Protein AF-A0A1Q7NRE1-F1 (afdb_monomer)

Mean predicted aligned error: 7.75 Å

Secondary structure (DSSP, 8-state):
-----------THHHHHHHHHHHHHHHHHHHHHHHHHHHHHHHTS-EEEEEETTTTEEEEEETTEEEEEEEPPTTEEEEESSGGGGEEEE-TTS-B--EEEEEEETTEEEEEEE-TTT--EEEEE-

Solvent-accessible surface area (backbone atoms only — not comparable to full-atom values): 6821 Å² total; per-residue (Å²): 136,89,80,82,81,79,79,81,76,78,75,75,64,66,63,62,54,42,51,53,50,39,51,52,51,54,51,50,53,52,48,52,53,51,46,36,33,50,50,2,39,75,70,59,38,52,17,30,42,38,54,38,62,89,77,28,34,38,36,33,28,50,78,92,43,79,76,45,77,45,78,51,61,90,66,54,48,61,47,32,58,63,71,88,36,38,50,37,42,18,34,41,88,35,27,28,77,23,35,34,32,41,43,34,20,85,96,45,40,32,40,40,37,33,39,32,81,65,44,47,78,46,78,46,78,107

Nearest PDB structures (foldseek):
  2qv8-assembly2_B  TM=7.928E-01  e=3.477E-05  Vibrio cholerae
  2qv8-assembly1_A  TM=7.751E-01  e=3.195E-04  Vibrio cholerae
  4dq9-assembly3_B  TM=7.711E-01  e=5.973E-04  Vibrio cholerae
  4dq9-assembly2_A  TM=7.624E-01  e=8.894E-04  Vibrio cholerae
  2fbl-assembly1_B  TM=5.142E-01  e=7.524E+00  Nitrosomonas europaea

Foldseek 3Di:
DDDDPPPPPDDPVVVVVQVVLLVVVLVVVQVVLVVQLVCQQVVQFKWKWAQDQVQQKTFIDRDPDTPDIDHHDVQKGKAWVVRVQNMWMHGNVSAIPKTWIWIDGPPWIKIWIQHRGRRDIDIDTD

Structure (mmCIF, N/CA/C/O backbone):
data_AF-A0A1Q7NRE1-F1
#
_entry.id   AF-A0A1Q7NRE1-F1
#
loop_
_atom_site.group_PDB
_atom_site.id
_atom_site.type_symbol
_atom_site.label_atom_id
_atom_site.label_alt_id
_atom_site.label_comp_id
_atom_site.label_asym_id
_atom_site.label_entity_id
_atom_site.label_seq_id
_atom_site.pdbx_PDB_ins_code
_atom_site.Cartn_x
_atom_site.Cartn_y
_atom_site.Cartn_z
_atom_site.occupancy
_atom_site.B_iso_or_equiv
_atom_site.auth_seq_id
_atom_site.auth_comp_id
_atom_site.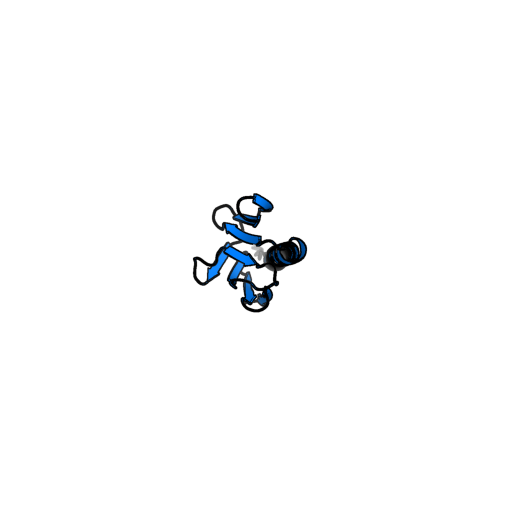auth_asym_id
_atom_site.auth_atom_id
_atom_site.pdbx_PDB_model_num
ATOM 1 N N . MET A 1 1 ? 31.436 -13.105 -53.640 1.00 45.16 1 MET A N 1
ATOM 2 C CA . MET A 1 1 ? 31.500 -13.149 -52.165 1.00 45.16 1 MET A CA 1
ATOM 3 C C . MET A 1 1 ? 30.083 -13.134 -51.630 1.00 45.16 1 MET A C 1
ATOM 5 O O . MET A 1 1 ? 29.351 -12.208 -51.947 1.00 45.16 1 MET A O 1
ATOM 9 N N . LEU A 1 2 ? 29.675 -14.181 -50.912 1.00 50.78 2 LEU A N 1
ATOM 10 C CA . LEU A 1 2 ? 28.330 -14.296 -50.349 1.00 50.78 2 LEU A CA 1
ATOM 11 C C . LEU A 1 2 ? 28.347 -13.656 -48.952 1.00 50.78 2 LEU A C 1
ATOM 13 O O . LEU A 1 2 ? 28.938 -14.210 -48.029 1.00 50.78 2 LEU A O 1
ATOM 17 N N . ALA A 1 3 ? 27.775 -12.461 -48.814 1.00 51.56 3 ALA A N 1
ATOM 18 C CA . ALA A 1 3 ? 27.627 -11.797 -47.524 1.00 51.56 3 ALA A CA 1
ATOM 19 C C . ALA A 1 3 ? 26.366 -12.337 -46.838 1.00 51.56 3 ALA A C 1
ATOM 21 O O . ALA A 1 3 ? 25.248 -12.060 -47.269 1.00 51.56 3 ALA A O 1
ATOM 22 N N . ILE A 1 4 ? 26.543 -13.143 -45.794 1.00 56.72 4 ILE A N 1
ATOM 23 C CA . ILE A 1 4 ? 25.438 -13.608 -44.955 1.00 56.72 4 ILE A CA 1
ATOM 24 C C . ILE A 1 4 ? 25.052 -12.451 -44.033 1.00 56.72 4 ILE A C 1
ATOM 26 O O . ILE A 1 4 ? 25.800 -12.085 -43.127 1.00 56.72 4 ILE A O 1
ATOM 30 N N . ALA A 1 5 ? 23.883 -11.863 -44.277 1.00 54.34 5 ALA A N 1
ATOM 31 C CA . ALA A 1 5 ? 23.259 -10.924 -43.360 1.00 54.34 5 ALA A CA 1
ATOM 32 C C . ALA A 1 5 ? 22.760 -11.696 -42.130 1.00 54.34 5 ALA A C 1
ATOM 34 O O . ALA A 1 5 ? 21.740 -12.383 -42.178 1.00 54.34 5 ALA A O 1
ATOM 35 N N . VAL A 1 6 ? 23.491 -11.601 -41.021 1.00 52.25 6 VAL A N 1
ATOM 36 C CA . VAL A 1 6 ? 23.018 -12.077 -39.719 1.00 52.25 6 VAL A CA 1
ATOM 37 C C . VAL A 1 6 ? 22.028 -11.042 -39.194 1.00 52.25 6 VAL A C 1
ATOM 39 O O . VAL A 1 6 ? 22.406 -10.049 -38.576 1.00 52.25 6 VAL A O 1
ATOM 42 N N . ALA A 1 7 ? 20.745 -11.250 -39.479 1.00 57.62 7 ALA A N 1
ATOM 43 C CA . ALA A 1 7 ? 19.681 -10.533 -38.795 1.00 57.62 7 ALA A CA 1
ATOM 44 C C . ALA A 1 7 ? 19.665 -11.006 -37.335 1.00 57.62 7 ALA A C 1
ATOM 46 O O . ALA A 1 7 ? 19.180 -12.092 -37.020 1.00 57.62 7 ALA A O 1
ATOM 47 N N . VAL A 1 8 ? 20.248 -10.208 -36.441 1.00 50.16 8 VAL A N 1
ATOM 48 C CA . VAL A 1 8 ? 20.163 -10.435 -34.998 1.00 50.16 8 VAL A CA 1
ATOM 49 C C . VAL A 1 8 ? 18.716 -10.188 -34.580 1.00 50.16 8 VAL A C 1
ATOM 51 O O . VAL A 1 8 ? 18.290 -9.053 -34.386 1.00 50.16 8 VAL A O 1
ATOM 54 N N . VAL A 1 9 ? 17.941 -11.262 -34.459 1.00 58.47 9 VAL A N 1
ATOM 55 C CA . VAL A 1 9 ? 16.643 -11.228 -33.788 1.00 58.47 9 VAL A CA 1
ATOM 56 C C . VAL A 1 9 ? 16.930 -11.210 -32.291 1.00 58.47 9 VAL A C 1
ATOM 58 O O . VAL A 1 9 ? 17.199 -12.250 -31.693 1.00 58.47 9 VAL A O 1
ATOM 61 N N . THR A 1 10 ? 16.927 -10.034 -31.665 1.00 55.00 10 THR A N 1
ATOM 62 C CA . THR A 1 10 ? 16.936 -9.944 -30.202 1.00 55.00 10 THR A CA 1
ATOM 63 C C . THR A 1 10 ? 15.595 -10.465 -29.680 1.00 55.00 10 T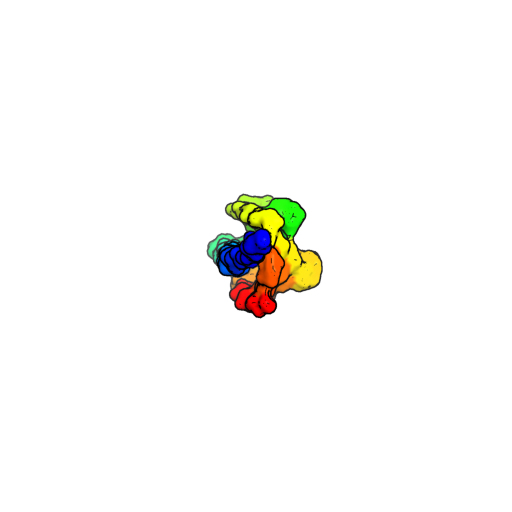HR A C 1
ATOM 65 O O . THR A 1 10 ? 14.544 -9.907 -30.011 1.00 55.00 10 THR A O 1
ATOM 68 N N . PRO A 1 11 ? 15.574 -11.549 -28.885 1.00 51.25 11 PRO A N 1
ATOM 69 C CA . PRO A 1 11 ? 14.325 -12.115 -28.412 1.00 51.25 11 PRO A CA 1
ATOM 70 C C . PRO A 1 11 ? 13.679 -11.158 -27.403 1.00 51.25 11 PRO A C 1
ATOM 72 O O . PRO A 1 11 ? 14.322 -10.653 -26.484 1.00 51.25 11 PRO A O 1
ATOM 75 N N . THR A 1 12 ? 12.374 -10.932 -27.538 1.00 55.22 12 THR A N 1
ATOM 76 C CA . THR A 1 12 ? 11.534 -10.044 -26.709 1.00 55.22 12 THR A CA 1
ATOM 77 C C . THR A 1 12 ? 11.357 -10.504 -25.248 1.00 55.22 12 THR A C 1
ATOM 79 O O . THR A 1 12 ? 10.418 -10.081 -24.572 1.00 55.22 12 THR A O 1
ATOM 82 N N . ILE A 1 13 ? 12.245 -11.367 -24.744 1.00 56.56 13 ILE A N 1
ATOM 83 C CA . ILE A 1 13 ? 12.167 -12.061 -23.448 1.00 56.56 13 ILE A CA 1
ATOM 84 C C . ILE A 1 13 ? 12.199 -11.083 -22.256 1.00 56.56 13 ILE A C 1
ATOM 86 O O . ILE A 1 13 ? 11.599 -11.377 -21.223 1.00 56.56 13 ILE A O 1
ATOM 90 N N . GLY A 1 14 ? 12.784 -9.888 -22.407 1.00 57.53 14 GLY A N 1
ATOM 91 C CA . GLY A 1 14 ? 12.815 -8.866 -21.346 1.00 57.53 14 GLY A CA 1
ATOM 92 C C . GLY A 1 14 ? 11.430 -8.361 -20.910 1.00 57.53 14 GLY A C 1
ATOM 93 O O . GLY A 1 14 ? 11.157 -8.231 -19.721 1.00 57.53 14 GLY A O 1
ATOM 94 N N . ARG A 1 15 ? 10.486 -8.187 -21.846 1.00 61.72 15 ARG A N 1
ATOM 95 C CA . ARG A 1 15 ? 9.165 -7.610 -21.526 1.00 61.72 15 ARG A CA 1
ATOM 96 C C . ARG A 1 15 ? 8.301 -8.510 -20.639 1.00 61.72 15 ARG A C 1
ATOM 98 O O . ARG A 1 15 ? 7.473 -8.010 -19.878 1.00 61.72 15 ARG A O 1
ATOM 105 N N . SER A 1 16 ? 8.446 -9.834 -20.728 1.00 64.81 16 SER A N 1
ATOM 106 C CA . SER A 1 16 ? 7.626 -10.759 -19.930 1.00 64.81 16 SER A CA 1
ATOM 107 C C . SER A 1 16 ? 8.083 -10.809 -18.471 1.00 64.81 16 SER A C 1
ATOM 109 O O . SER A 1 16 ? 7.253 -10.854 -17.563 1.00 64.81 16 SER A O 1
ATOM 111 N N . THR A 1 17 ? 9.395 -10.778 -18.231 1.00 72.62 17 THR A N 1
ATOM 112 C CA . THR A 1 17 ? 9.966 -10.828 -16.879 1.00 72.62 17 THR A CA 1
ATOM 113 C C . THR A 1 17 ? 9.784 -9.503 -16.139 1.00 72.62 17 THR A C 1
ATOM 115 O O . THR A 1 17 ? 9.462 -9.518 -14.951 1.00 72.62 17 THR A O 1
ATOM 118 N N . GLU A 1 18 ? 9.876 -8.368 -16.838 1.00 72.12 18 GLU A N 1
ATOM 119 C CA . GLU A 1 18 ? 9.578 -7.031 -16.302 1.00 72.12 18 GLU A CA 1
ATOM 120 C C . GLU A 1 18 ? 8.126 -6.912 -15.812 1.00 72.12 18 GLU A C 1
ATOM 122 O O . GLU A 1 18 ? 7.880 -6.466 -14.692 1.00 72.12 18 GLU A O 1
ATOM 127 N N . ASN A 1 19 ? 7.151 -7.393 -16.596 1.00 75.50 19 ASN A N 1
ATOM 128 C CA . ASN A 1 19 ? 5.738 -7.406 -16.191 1.00 75.50 19 ASN A CA 1
ATOM 129 C C . ASN A 1 19 ? 5.499 -8.245 -14.924 1.00 75.50 19 ASN A C 1
ATOM 131 O O . ASN A 1 19 ? 4.756 -7.826 -14.031 1.00 75.50 19 ASN A O 1
ATOM 135 N N . LEU A 1 20 ? 6.125 -9.423 -14.836 1.00 81.31 20 LEU A N 1
ATOM 136 C CA . LEU A 1 20 ? 6.030 -10.284 -13.656 1.00 81.31 20 LEU A CA 1
ATOM 137 C C . LEU A 1 20 ? 6.664 -9.625 -12.429 1.00 81.31 20 LEU A C 1
ATOM 139 O O . LEU A 1 20 ? 6.078 -9.660 -11.345 1.00 81.31 20 LEU A O 1
ATOM 143 N N . ARG A 1 21 ? 7.823 -8.981 -12.604 1.00 79.75 21 ARG A N 1
ATOM 144 C CA . ARG A 1 21 ? 8.509 -8.258 -11.532 1.00 79.75 21 ARG A CA 1
ATOM 145 C C . ARG A 1 21 ? 7.658 -7.099 -11.029 1.00 79.75 21 ARG A C 1
ATOM 147 O O . ARG A 1 21 ? 7.382 -7.054 -9.835 1.00 79.75 21 ARG A O 1
ATOM 154 N N . ALA A 1 22 ? 7.159 -6.238 -11.915 1.00 82.81 22 ALA A N 1
ATOM 155 C CA . ALA A 1 22 ? 6.288 -5.121 -11.550 1.00 82.81 22 ALA A CA 1
ATOM 156 C C . ALA A 1 22 ? 5.056 -5.594 -10.756 1.00 82.81 22 ALA A C 1
ATOM 158 O O . ALA A 1 22 ? 4.763 -5.081 -9.675 1.00 82.81 22 ALA A O 1
ATOM 159 N N . ARG A 1 23 ? 4.383 -6.651 -11.234 1.00 86.38 23 ARG A N 1
ATOM 160 C CA . ARG A 1 23 ? 3.221 -7.239 -10.554 1.00 86.38 23 ARG A CA 1
ATOM 161 C C . ARG A 1 23 ? 3.569 -7.786 -9.167 1.00 86.38 23 ARG A C 1
ATOM 163 O O . ARG A 1 23 ? 2.794 -7.595 -8.232 1.00 86.38 23 ARG A O 1
ATOM 170 N N . ALA A 1 24 ? 4.726 -8.432 -9.011 1.00 88.06 24 ALA A N 1
ATOM 171 C CA . ALA A 1 24 ? 5.186 -8.932 -7.716 1.00 88.06 24 ALA A CA 1
ATOM 172 C C . ALA A 1 24 ? 5.433 -7.795 -6.708 1.00 88.06 24 ALA A C 1
ATOM 174 O O . ALA A 1 24 ? 5.140 -7.948 -5.522 1.00 88.06 24 ALA A O 1
ATOM 175 N N . GLN A 1 25 ? 5.923 -6.641 -7.167 1.00 87.56 25 GLN A N 1
ATOM 176 C CA . GLN A 1 25 ? 6.178 -5.482 -6.304 1.00 87.56 25 GLN A CA 1
ATOM 177 C C . GLN A 1 25 ? 4.891 -4.790 -5.877 1.00 87.56 25 GLN A C 1
ATOM 179 O O . GLN A 1 25 ? 4.715 -4.476 -4.702 1.00 87.56 25 GLN A O 1
ATOM 184 N N . VAL A 1 26 ? 3.939 -4.655 -6.794 1.00 90.69 26 VAL A N 1
ATOM 185 C CA . VAL A 1 26 ? 2.601 -4.150 -6.475 1.00 90.69 26 VAL A CA 1
ATOM 186 C C . VAL A 1 26 ? 1.874 -5.078 -5.500 1.00 90.69 26 VAL A C 1
ATOM 188 O O . VAL A 1 26 ? 1.265 -4.610 -4.535 1.00 90.69 26 VAL A O 1
ATOM 191 N N . ALA A 1 27 ? 1.984 -6.396 -5.690 1.00 91.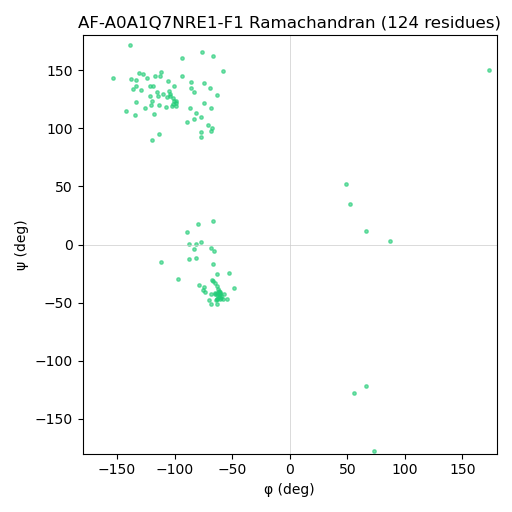06 27 ALA A N 1
ATOM 192 C CA . ALA A 1 27 ? 1.447 -7.376 -4.750 1.00 91.06 27 ALA A CA 1
ATOM 193 C C . ALA A 1 27 ? 2.097 -7.243 -3.363 1.00 91.06 27 ALA A C 1
ATOM 195 O O . ALA A 1 27 ? 1.397 -7.286 -2.353 1.00 91.06 27 ALA A O 1
ATOM 196 N N . ARG A 1 28 ? 3.414 -7.011 -3.305 1.00 89.62 28 ARG A N 1
ATOM 197 C CA . ARG A 1 28 ? 4.150 -6.782 -2.054 1.00 89.62 28 ARG A CA 1
ATOM 198 C C . ARG A 1 28 ? 3.701 -5.509 -1.339 1.00 89.62 28 ARG A C 1
ATOM 200 O O . ARG A 1 28 ? 3.420 -5.574 -0.145 1.00 89.62 28 ARG A O 1
ATOM 207 N N . LEU A 1 29 ? 3.596 -4.383 -2.046 1.00 90.94 29 LEU A N 1
ATOM 208 C CA . LEU A 1 29 ? 3.084 -3.127 -1.484 1.00 90.94 29 LEU A CA 1
ATOM 209 C C . LEU A 1 29 ? 1.661 -3.316 -0.942 1.00 90.94 29 LEU A C 1
ATOM 211 O O . LEU A 1 29 ? 1.370 -2.968 0.200 1.00 90.94 29 LEU A O 1
ATOM 215 N N . THR A 1 30 ? 0.794 -3.952 -1.731 1.00 92.50 30 THR A N 1
ATOM 216 C CA . THR A 1 30 ? -0.590 -4.246 -1.339 1.00 92.50 30 THR A CA 1
ATOM 217 C C . THR A 1 30 ? -0.653 -5.141 -0.100 1.00 92.50 30 THR A C 1
ATOM 219 O O . THR A 1 30 ? -1.474 -4.905 0.785 1.00 92.50 30 THR A O 1
ATOM 222 N N . ALA A 1 31 ? 0.210 -6.155 -0.008 1.00 93.06 31 ALA A N 1
ATOM 223 C CA . ALA A 1 31 ? 0.287 -7.036 1.153 1.00 93.06 31 ALA A CA 1
ATOM 224 C C . ALA A 1 31 ? 0.741 -6.281 2.409 1.00 93.06 31 ALA A C 1
ATOM 226 O O . ALA A 1 31 ? 0.138 -6.455 3.463 1.00 93.06 31 ALA A O 1
ATOM 227 N N . MET A 1 32 ? 1.737 -5.397 2.294 1.00 93.75 32 MET A N 1
ATOM 228 C CA . MET A 1 32 ? 2.193 -4.554 3.405 1.00 93.75 32 MET A CA 1
ATOM 229 C C . MET A 1 32 ? 1.098 -3.594 3.885 1.00 93.75 32 MET A C 1
ATOM 231 O O . MET A 1 32 ? 0.876 -3.485 5.087 1.00 93.75 32 MET A O 1
ATOM 235 N N . LEU A 1 33 ? 0.362 -2.957 2.968 1.00 94.25 33 LEU A N 1
ATOM 236 C CA . LEU A 1 33 ? -0.784 -2.105 3.309 1.00 94.25 33 LEU A CA 1
ATOM 237 C C . LEU A 1 33 ? -1.884 -2.890 4.037 1.00 94.25 33 LEU A C 1
ATOM 239 O O . LEU A 1 33 ? -2.382 -2.454 5.073 1.00 94.25 33 LEU A O 1
ATOM 243 N N . ARG A 1 34 ? -2.249 -4.071 3.520 1.00 93.75 34 ARG A N 1
ATOM 244 C CA . ARG A 1 34 ? -3.245 -4.948 4.157 1.00 93.75 34 ARG A CA 1
ATOM 245 C C . ARG A 1 34 ? -2.791 -5.396 5.539 1.00 93.75 34 ARG A C 1
ATOM 247 O O . ARG A 1 34 ? -3.590 -5.354 6.467 1.00 93.75 34 ARG A O 1
ATOM 254 N N . HIS A 1 35 ? -1.521 -5.768 5.670 1.00 93.75 35 HIS A N 1
ATOM 255 C CA . HIS A 1 35 ? -0.937 -6.178 6.937 1.00 93.75 35 HIS A CA 1
ATOM 256 C C . HIS A 1 35 ? -0.938 -5.033 7.955 1.00 93.75 35 HIS A C 1
ATOM 258 O O . HIS A 1 35 ? -1.408 -5.22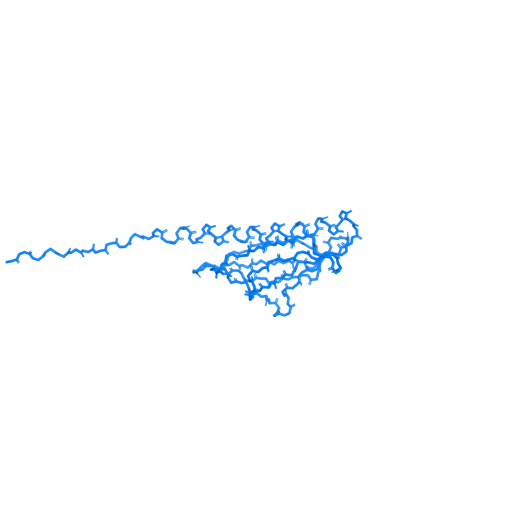7 9.068 1.00 93.75 35 HIS A O 1
ATOM 264 N N . ALA A 1 36 ? -0.509 -3.825 7.573 1.00 94.25 36 ALA A N 1
ATOM 265 C CA . ALA A 1 36 ? -0.560 -2.650 8.446 1.00 94.25 36 ALA A CA 1
ATOM 266 C C . ALA A 1 36 ? -1.991 -2.360 8.928 1.00 94.25 36 ALA A C 1
ATOM 268 O O . ALA A 1 36 ? -2.209 -2.114 10.112 1.00 94.25 36 ALA A O 1
ATOM 269 N N . ARG A 1 37 ? -2.983 -2.457 8.031 1.00 95.00 37 ARG A N 1
ATOM 270 C CA . ARG A 1 37 ? -4.399 -2.299 8.386 1.00 95.00 37 ARG A CA 1
ATOM 271 C C . ARG A 1 37 ? -4.878 -3.367 9.364 1.00 95.00 37 ARG A C 1
ATOM 273 O O . ARG A 1 37 ? -5.573 -3.052 10.324 1.00 95.00 37 ARG A O 1
ATOM 280 N N . GLU A 1 38 ? -4.550 -4.627 9.104 1.00 95.06 38 GLU A N 1
ATOM 281 C CA . GLU A 1 38 ? -4.910 -5.742 9.978 1.00 95.06 38 GLU A CA 1
ATOM 282 C C . GLU A 1 38 ? -4.286 -5.580 11.367 1.00 95.06 38 GLU A C 1
ATOM 284 O O . GLU A 1 38 ? -4.991 -5.701 12.367 1.00 95.06 38 GLU A O 1
ATOM 289 N N . G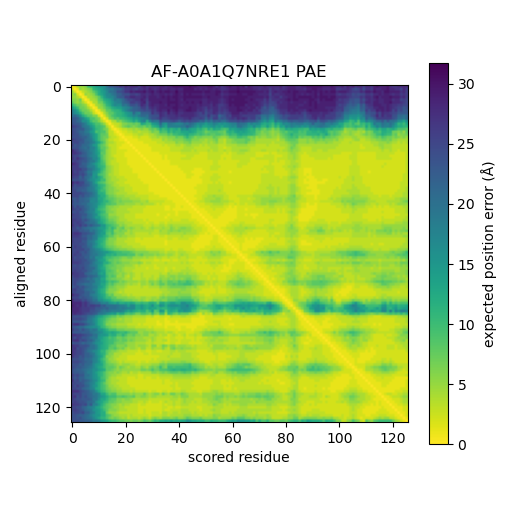LN A 1 39 ? -3.002 -5.217 11.437 1.00 94.81 39 GLN A N 1
ATOM 290 C CA . GLN A 1 39 ? -2.331 -4.917 12.700 1.00 94.81 39 GLN A CA 1
ATOM 291 C C . GLN A 1 39 ? -3.001 -3.749 13.422 1.00 94.81 39 GLN A C 1
ATOM 293 O O . GLN A 1 39 ? -3.236 -3.852 14.625 1.00 94.81 39 GLN A O 1
ATOM 298 N N . ALA A 1 40 ? -3.394 -2.686 12.714 1.00 94.81 40 ALA A N 1
ATOM 299 C CA . ALA A 1 40 ? -4.076 -1.559 13.340 1.00 94.81 40 ALA A CA 1
ATOM 300 C C . ALA A 1 40 ? -5.387 -1.966 14.024 1.00 94.81 40 ALA A C 1
ATOM 302 O O . ALA A 1 40 ? -5.645 -1.589 15.169 1.00 94.81 40 ALA A O 1
ATOM 303 N N . ILE A 1 41 ? -6.182 -2.794 13.343 1.00 94.50 41 ILE A N 1
ATOM 304 C CA . ILE A 1 41 ? -7.460 -3.295 13.853 1.00 94.50 41 ILE A CA 1
ATOM 305 C C . ILE A 1 41 ? -7.240 -4.247 15.033 1.00 94.50 41 ILE A C 1
ATOM 307 O O . ILE A 1 41 ? -7.835 -4.067 16.095 1.00 94.50 41 ILE A O 1
ATOM 311 N N . THR A 1 42 ? -6.369 -5.245 14.873 1.00 95.19 42 THR A N 1
ATOM 312 C CA . THR A 1 42 ? -6.157 -6.295 15.880 1.00 95.19 42 THR A CA 1
ATOM 313 C C . THR A 1 42 ? -5.501 -5.753 17.147 1.00 95.19 42 THR A C 1
ATOM 315 O O . THR A 1 42 ? -5.916 -6.090 18.254 1.00 95.19 42 THR A O 1
ATOM 318 N N . THR A 1 43 ? -4.500 -4.881 17.010 1.00 94.00 43 THR A N 1
ATOM 319 C CA . THR A 1 43 ? -3.794 -4.289 18.162 1.00 94.00 43 THR A CA 1
ATOM 320 C C . THR A 1 43 ? -4.539 -3.105 18.776 1.00 94.00 43 THR A C 1
ATOM 322 O O . THR A 1 43 ? -4.166 -2.645 19.856 1.00 94.00 43 THR A O 1
ATOM 325 N N . ARG A 1 44 ? -5.577 -2.598 18.096 1.00 94.00 44 ARG A N 1
ATOM 326 C CA . ARG A 1 44 ? -6.269 -1.340 18.409 1.00 94.00 44 ARG A CA 1
ATOM 327 C C . ARG A 1 44 ? -5.323 -0.140 18.533 1.00 94.00 44 ARG A C 1
ATOM 329 O O . ARG A 1 44 ? -5.550 0.753 19.348 1.00 94.00 44 ARG A O 1
ATOM 336 N N . ARG A 1 45 ? -4.260 -0.112 17.726 1.00 95.06 45 ARG A N 1
ATOM 337 C CA . ARG A 1 45 ? -3.279 0.982 17.672 1.00 95.06 45 ARG A CA 1
ATOM 338 C C . ARG A 1 45 ? -3.097 1.462 16.248 1.00 95.06 45 ARG A C 1
ATOM 340 O O . ARG A 1 45 ? -3.125 0.674 15.311 1.00 95.06 45 ARG A O 1
ATOM 347 N N . THR A 1 46 ? -2.845 2.746 16.079 1.00 94.94 46 THR A N 1
ATOM 348 C CA . THR A 1 46 ? -2.555 3.318 14.768 1.00 94.94 46 THR A CA 1
ATOM 349 C C . THR A 1 46 ? -1.269 2.718 14.187 1.00 94.94 46 THR A C 1
ATOM 351 O O . THR A 1 46 ? -0.238 2.699 14.858 1.00 94.94 46 THR A O 1
ATOM 354 N N . HIS A 1 47 ? -1.333 2.231 12.945 1.00 96.38 47 HIS A N 1
ATOM 355 C CA . HIS A 1 47 ? -0.170 1.734 12.201 1.00 96.38 47 HIS A CA 1
ATOM 356 C C . HIS A 1 47 ? -0.001 2.524 10.908 1.00 96.38 47 HIS A C 1
ATOM 358 O O . HIS A 1 47 ? -0.976 2.770 10.199 1.00 96.38 47 HIS A O 1
ATOM 364 N N . ALA A 1 48 ? 1.228 2.902 10.573 1.00 95.00 48 ALA A N 1
ATOM 365 C CA . ALA A 1 48 ? 1.532 3.662 9.368 1.00 95.00 48 ALA A CA 1
ATOM 366 C C . ALA A 1 48 ? 2.525 2.920 8.475 1.00 95.00 48 ALA A C 1
ATOM 368 O O . ALA A 1 48 ? 3.595 2.536 8.932 1.00 95.00 48 ALA A O 1
ATOM 369 N N . LEU A 1 49 ? 2.191 2.744 7.198 1.00 94.62 49 LEU A N 1
ATOM 370 C CA . LEU A 1 49 ? 3.151 2.346 6.178 1.00 94.62 49 LEU A CA 1
ATOM 371 C C . LEU A 1 49 ? 3.834 3.601 5.633 1.00 94.62 49 LEU A C 1
ATOM 373 O O . LEU A 1 49 ? 3.175 4.441 5.026 1.00 94.62 49 LEU A O 1
ATOM 377 N N . VAL A 1 50 ? 5.143 3.691 5.820 1.00 93.75 50 VAL A N 1
ATOM 378 C CA . VAL A 1 50 ? 6.015 4.734 5.283 1.00 93.75 50 VAL A CA 1
ATOM 379 C C . VAL A 1 50 ? 6.753 4.177 4.072 1.00 93.75 50 VAL A C 1
ATOM 381 O O . VAL A 1 50 ? 7.405 3.131 4.151 1.00 93.75 50 VAL A O 1
ATOM 384 N N . VAL A 1 51 ? 6.642 4.877 2.950 1.00 91.69 51 VAL A N 1
ATOM 385 C CA . VAL A 1 51 ? 7.380 4.616 1.719 1.00 91.69 51 VAL A CA 1
ATOM 386 C C . VAL A 1 51 ? 8.565 5.573 1.666 1.00 91.69 51 VAL A C 1
ATOM 388 O O . VAL A 1 51 ? 8.391 6.786 1.708 1.00 91.69 51 VAL A O 1
ATOM 391 N N . ASP A 1 52 ? 9.767 5.026 1.543 1.00 90.25 52 ASP A N 1
ATOM 392 C CA . ASP A 1 52 ? 11.000 5.774 1.316 1.00 90.25 52 ASP A CA 1
ATOM 393 C C . ASP A 1 52 ? 11.530 5.422 -0.083 1.00 90.25 52 ASP A C 1
ATOM 395 O O . ASP A 1 52 ? 12.185 4.384 -0.254 1.00 90.25 52 ASP A O 1
ATOM 399 N N . PRO A 1 53 ? 11.212 6.236 -1.110 1.00 86.94 53 PRO A N 1
ATOM 400 C CA . PRO A 1 53 ? 11.669 5.989 -2.472 1.00 86.94 53 PRO A CA 1
ATOM 401 C C . PRO A 1 53 ? 13.190 6.086 -2.606 1.00 86.94 53 PRO A C 1
ATOM 403 O O . PRO A 1 53 ? 13.777 5.342 -3.384 1.00 86.94 53 PRO A O 1
ATOM 406 N N . ALA A 1 54 ? 13.844 6.958 -1.831 1.00 86.75 54 ALA A N 1
ATOM 407 C CA . ALA A 1 54 ? 15.290 7.148 -1.903 1.00 86.75 54 ALA A CA 1
ATOM 408 C C . ALA A 1 54 ? 16.034 5.925 -1.346 1.00 86.75 54 ALA A C 1
ATOM 410 O O . ALA A 1 54 ? 16.925 5.377 -1.998 1.00 86.75 54 ALA A O 1
ATOM 411 N N . ALA A 1 55 ? 15.620 5.437 -0.174 1.00 88.25 55 ALA A N 1
ATOM 412 C CA . ALA A 1 55 ? 16.192 4.237 0.432 1.00 88.25 55 ALA A CA 1
ATOM 413 C C . ALA A 1 55 ? 15.626 2.924 -0.140 1.00 88.25 55 ALA A C 1
ATOM 415 O O . ALA A 1 55 ? 16.009 1.852 0.331 1.00 88.25 55 ALA A O 1
ATOM 416 N N . HIS A 1 56 ? 14.709 2.992 -1.115 1.00 88.94 56 HIS A N 1
ATOM 417 C CA . HIS A 1 56 ? 13.994 1.843 -1.677 1.00 88.94 56 HIS A CA 1
ATOM 418 C C . HIS A 1 56 ? 13.419 0.947 -0.574 1.00 88.94 56 HIS A C 1
ATOM 420 O O . HIS A 1 56 ? 13.677 -0.258 -0.514 1.00 88.94 56 HIS A O 1
ATOM 426 N N . ARG A 1 57 ? 12.669 1.539 0.359 1.00 92.19 57 ARG A N 1
ATOM 427 C CA . ARG A 1 57 ? 12.240 0.848 1.578 1.00 92.19 57 ARG A CA 1
ATOM 428 C C . ARG A 1 57 ? 10.792 1.144 1.931 1.00 92.19 57 ARG A C 1
ATOM 430 O O . ARG A 1 57 ? 10.303 2.256 1.784 1.00 92.19 57 ARG A O 1
ATOM 437 N N . LEU A 1 58 ? 10.119 0.112 2.420 1.00 93.12 58 LEU A N 1
ATOM 438 C CA . LEU A 1 58 ? 8.790 0.165 3.008 1.00 93.12 58 LEU A CA 1
ATOM 439 C C . LEU A 1 58 ? 8.904 -0.187 4.488 1.00 93.12 58 LEU A C 1
ATOM 441 O O . LEU A 1 58 ? 9.430 -1.252 4.822 1.00 93.12 58 LEU A O 1
ATOM 445 N N . THR A 1 59 ? 8.367 0.658 5.358 1.00 95.19 59 THR A N 1
ATOM 446 C CA . THR A 1 59 ? 8.430 0.461 6.810 1.00 95.19 59 THR A CA 1
ATOM 447 C C . THR A 1 59 ? 7.041 0.597 7.412 1.00 95.19 59 THR A C 1
ATOM 449 O O . THR A 1 59 ? 6.332 1.544 7.096 1.00 95.19 59 THR A O 1
ATOM 452 N N . ILE A 1 60 ? 6.637 -0.333 8.275 1.00 95.88 60 ILE A N 1
ATOM 453 C CA . ILE A 1 60 ? 5.416 -0.219 9.075 1.00 95.88 60 ILE A CA 1
ATOM 454 C C . ILE A 1 60 ? 5.806 0.256 10.471 1.00 95.88 60 ILE A C 1
ATOM 456 O O . ILE A 1 60 ? 6.573 -0.408 11.169 1.00 95.88 60 ILE A O 1
ATOM 460 N N . MET A 1 61 ? 5.242 1.387 10.868 1.00 95.88 61 MET A N 1
ATOM 461 C CA . MET A 1 61 ? 5.428 2.026 12.164 1.00 95.88 61 MET A CA 1
ATOM 462 C C . MET A 1 61 ? 4.182 1.837 13.030 1.00 95.88 61 MET A C 1
ATOM 464 O O . MET A 1 61 ? 3.066 1.969 12.525 1.00 95.88 61 MET A O 1
ATOM 468 N N . ALA A 1 62 ? 4.361 1.594 14.325 1.00 94.00 62 ALA A N 1
ATOM 469 C CA . ALA A 1 62 ? 3.318 1.668 15.344 1.00 94.00 62 ALA A CA 1
ATOM 470 C C . ALA A 1 62 ? 3.722 2.735 16.372 1.00 94.00 62 ALA A C 1
ATOM 472 O O . ALA A 1 62 ? 4.442 2.456 17.325 1.00 94.00 62 ALA A O 1
ATOM 473 N N . GLY A 1 63 ? 3.317 3.987 16.144 1.00 89.62 63 GLY A N 1
ATOM 474 C CA . GLY A 1 63 ? 3.920 5.121 16.851 1.00 89.62 63 GLY A CA 1
ATOM 475 C C . GLY A 1 63 ? 5.385 5.294 16.438 1.00 89.62 63 GLY A C 1
ATOM 476 O O . GLY A 1 63 ? 5.663 5.463 15.251 1.00 89.62 63 GLY A O 1
ATOM 477 N N . GLU A 1 64 ? 6.304 5.233 17.400 1.00 89.31 64 GLU A N 1
ATOM 478 C CA . GLU A 1 64 ? 7.755 5.324 17.162 1.00 89.31 64 GLU A CA 1
ATOM 479 C C . GLU A 1 64 ? 8.402 3.961 16.855 1.00 89.31 64 GLU A C 1
ATOM 481 O O . GLU A 1 64 ? 9.528 3.905 16.359 1.00 89.31 64 GLU A O 1
ATOM 486 N N . ASP A 1 65 ? 7.679 2.860 17.079 1.00 93.31 65 ASP A N 1
ATOM 487 C CA . ASP A 1 65 ? 8.213 1.510 16.918 1.00 93.31 65 ASP A CA 1
ATOM 488 C C . ASP A 1 65 ? 8.156 1.040 15.461 1.00 93.31 65 ASP A C 1
ATOM 490 O O . ASP A 1 65 ? 7.107 1.070 14.810 1.00 93.31 65 ASP A O 1
ATOM 49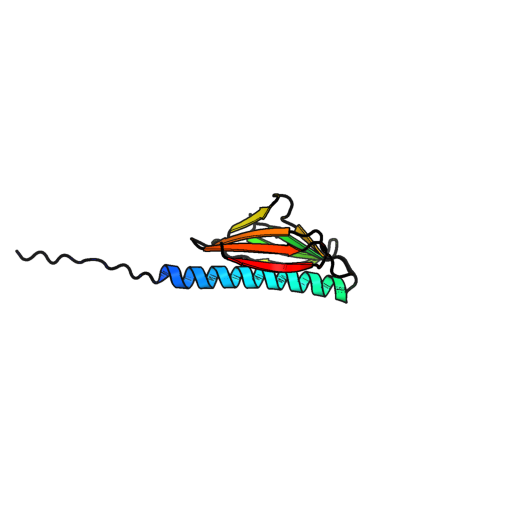4 N N . VAL A 1 66 ? 9.273 0.511 14.957 1.00 94.56 66 VAL A N 1
ATOM 495 C CA . VAL A 1 66 ? 9.325 -0.184 13.665 1.00 94.56 66 VAL A CA 1
ATOM 496 C C . VAL A 1 66 ? 8.844 -1.623 13.853 1.00 94.56 66 VAL A C 1
ATOM 498 O O . VAL A 1 66 ? 9.516 -2.434 14.484 1.00 94.56 66 VAL A O 1
ATOM 501 N N . THR A 1 67 ? 7.702 -1.966 13.261 1.00 93.31 67 THR A N 1
ATOM 502 C CA . THR A 1 67 ? 7.095 -3.308 13.385 1.00 93.31 67 THR A CA 1
ATOM 503 C C . THR A 1 67 ? 7.430 -4.228 12.214 1.00 93.31 67 THR A C 1
ATOM 505 O O . THR A 1 67 ? 7.530 -5.442 12.381 1.00 93.31 67 THR A O 1
ATOM 508 N N . ALA A 1 68 ? 7.640 -3.670 11.020 1.00 92.00 68 ALA A N 1
ATOM 509 C CA . ALA A 1 68 ? 8.067 -4.431 9.853 1.00 92.00 68 ALA A CA 1
ATOM 510 C C . ALA A 1 68 ? 8.825 -3.548 8.865 1.00 92.00 68 ALA A C 1
ATOM 512 O O . ALA A 1 68 ? 8.438 -2.411 8.615 1.00 92.00 68 ALA A O 1
ATOM 513 N N . THR A 1 69 ? 9.844 -4.112 8.221 1.00 93.38 69 THR A N 1
ATOM 514 C CA . THR A 1 69 ? 10.625 -3.426 7.186 1.00 93.38 69 THR A CA 1
ATOM 515 C C . THR A 1 69 ? 10.798 -4.335 5.981 1.00 93.38 69 THR A C 1
ATOM 517 O O . THR A 1 69 ? 11.082 -5.527 6.124 1.00 93.38 69 THR A O 1
ATOM 520 N N . ARG A 1 70 ? 10.634 -3.787 4.776 1.00 91.62 70 ARG A N 1
ATOM 521 C CA . ARG A 1 70 ? 10.856 -4.486 3.507 1.00 91.62 70 ARG A CA 1
ATOM 522 C C . ARG A 1 70 ? 11.617 -3.602 2.533 1.00 91.62 70 ARG A C 1
ATOM 524 O O . ARG A 1 70 ? 11.252 -2.453 2.319 1.00 91.62 70 ARG A O 1
ATOM 531 N N . THR A 1 71 ? 12.633 -4.173 1.903 1.00 90.56 71 THR A N 1
ATOM 532 C CA . THR A 1 71 ? 13.384 -3.514 0.832 1.00 90.56 71 THR A CA 1
ATOM 533 C C . THR A 1 71 ? 12.681 -3.727 -0.505 1.00 90.56 71 THR A C 1
ATOM 535 O O . THR A 1 71 ? 12.162 -4.813 -0.786 1.00 90.56 71 THR A O 1
ATOM 538 N N . LEU A 1 72 ? 12.661 -2.680 -1.316 1.00 85.62 72 LEU A N 1
ATOM 539 C CA . LEU A 1 72 ? 12.229 -2.686 -2.701 1.00 85.62 72 LEU A CA 1
ATOM 540 C C . LEU A 1 72 ? 13.454 -2.893 -3.600 1.00 85.62 72 LEU A C 1
ATOM 542 O O . LEU A 1 72 ? 14.544 -2.419 -3.282 1.00 85.62 72 LEU A O 1
ATOM 546 N N . PRO A 1 73 ? 13.310 -3.603 -4.723 1.00 86.06 73 PRO A N 1
ATOM 547 C CA . PRO A 1 73 ? 14.340 -3.615 -5.751 1.00 86.06 73 PRO A CA 1
ATOM 548 C C . PRO A 1 73 ? 14.646 -2.206 -6.277 1.00 86.06 73 PRO A C 1
ATOM 550 O O . PRO A 1 73 ? 13.753 -1.366 -6.358 1.00 86.06 73 PRO A O 1
ATOM 553 N N . ALA A 1 74 ? 15.894 -1.979 -6.691 1.00 83.38 74 ALA A N 1
ATOM 554 C CA . ALA A 1 74 ? 16.361 -0.687 -7.203 1.00 83.38 74 ALA A CA 1
ATOM 555 C C . ALA A 1 74 ? 15.728 -0.271 -8.548 1.00 83.38 74 ALA A C 1
ATOM 557 O O . ALA A 1 74 ? 15.794 0.887 -8.936 1.00 83.38 74 ALA A O 1
ATOM 558 N N . ASP A 1 75 ? 15.122 -1.210 -9.278 1.00 83.88 75 ASP A N 1
ATOM 559 C CA . ASP A 1 75 ? 14.428 -0.970 -10.548 1.00 83.88 75 ASP A CA 1
ATOM 560 C C . ASP A 1 75 ? 12.939 -0.624 -10.367 1.00 83.88 75 ASP A C 1
ATOM 562 O O . ASP A 1 75 ? 12.174 -0.627 -11.337 1.00 83.88 75 ASP A O 1
ATOM 566 N N . VAL A 1 76 ? 12.512 -0.359 -9.128 1.00 86.94 76 VAL A N 1
ATOM 567 C CA . VAL A 1 76 ? 11.134 -0.014 -8.771 1.00 86.94 76 VAL A CA 1
ATOM 568 C C . VAL A 1 76 ? 11.086 1.416 -8.273 1.00 86.94 76 VAL A C 1
ATOM 570 O O . VAL A 1 76 ? 11.660 1.747 -7.241 1.00 86.94 76 VAL A O 1
ATOM 573 N N . MET A 1 77 ? 10.317 2.240 -8.970 1.00 89.00 77 MET A N 1
ATOM 574 C CA . MET A 1 77 ? 10.043 3.614 -8.581 1.00 89.00 77 MET A CA 1
ATOM 575 C C . MET A 1 77 ? 8.632 3.700 -8.005 1.00 89.00 77 MET A C 1
ATOM 577 O O . MET A 1 77 ? 7.679 3.215 -8.620 1.00 89.00 77 MET A O 1
ATOM 581 N N . ILE A 1 78 ? 8.499 4.298 -6.820 1.00 89.75 78 ILE A N 1
ATOM 582 C CA . ILE A 1 78 ? 7.203 4.574 -6.196 1.00 89.75 78 ILE A CA 1
ATOM 583 C C . ILE A 1 78 ? 7.067 6.077 -6.000 1.00 89.75 78 ILE A C 1
ATOM 585 O O . ILE A 1 78 ? 7.888 6.698 -5.330 1.00 89.75 78 ILE A O 1
ATOM 589 N N . GLU A 1 79 ? 6.003 6.637 -6.555 1.00 89.62 79 GLU A N 1
ATOM 590 C CA . GLU A 1 79 ? 5.623 8.038 -6.402 1.00 89.62 79 GLU A CA 1
ATOM 591 C C . GLU A 1 79 ? 4.271 8.114 -5.694 1.00 89.62 79 GLU A C 1
ATOM 593 O O . GLU A 1 79 ? 3.415 7.258 -5.917 1.00 89.62 79 GLU A O 1
ATOM 598 N N . ALA A 1 80 ? 4.064 9.132 -4.861 1.00 88.38 80 ALA A N 1
ATOM 599 C CA . ALA A 1 80 ? 2.789 9.380 -4.197 1.00 88.38 80 ALA A CA 1
ATOM 600 C C . ALA A 1 80 ? 2.144 10.673 -4.710 1.00 88.38 80 ALA A C 1
ATOM 602 O O . ALA A 1 80 ? 2.836 11.654 -4.991 1.00 88.38 80 ALA A O 1
ATOM 603 N N . PHE A 1 81 ? 0.815 10.682 -4.799 1.00 83.75 81 PHE A N 1
ATOM 604 C CA . PHE A 1 81 ? 0.032 11.822 -5.263 1.00 83.75 81 PHE A CA 1
ATOM 605 C C . PHE A 1 81 ? -1.035 12.203 -4.218 1.00 83.75 81 PHE A C 1
ATOM 607 O O . PHE A 1 81 ? -1.926 11.401 -3.942 1.00 83.75 81 PHE A O 1
ATOM 614 N N . PRO A 1 82 ? -0.986 13.419 -3.635 1.00 76.75 82 PRO A N 1
ATOM 615 C CA . PRO A 1 82 ? 0.091 14.412 -3.737 1.00 76.75 82 PRO A CA 1
ATOM 616 C C . PRO A 1 82 ? 1.395 13.924 -3.055 1.00 76.75 82 PRO A C 1
ATOM 618 O O . PRO A 1 82 ? 1.336 13.030 -2.216 1.00 76.75 82 PRO A O 1
ATOM 621 N N . PRO A 1 83 ? 2.569 14.522 -3.340 1.00 61.78 83 PRO A N 1
ATOM 622 C CA . PRO A 1 83 ? 3.874 14.060 -2.841 1.00 61.78 83 PRO A CA 1
ATOM 623 C C . PRO A 1 83 ? 4.002 13.758 -1.330 1.00 61.78 83 PRO A C 1
ATOM 625 O O . PRO A 1 83 ? 4.661 12.774 -0.995 1.00 61.78 83 PRO A O 1
ATOM 628 N N . PRO A 1 84 ? 3.380 14.506 -0.386 1.00 60.25 84 PRO A N 1
ATOM 629 C CA . PRO A 1 84 ? 3.427 14.149 1.039 1.00 60.25 84 PRO A CA 1
ATOM 630 C C . PRO A 1 84 ? 2.658 12.860 1.398 1.00 60.25 84 PRO A C 1
ATOM 632 O O . PRO A 1 84 ? 2.706 12.428 2.547 1.00 60.25 84 PRO A O 1
ATOM 635 N N . ALA A 1 85 ? 1.979 12.211 0.447 1.00 70.62 85 ALA A N 1
ATOM 636 C CA . ALA A 1 85 ? 1.233 10.969 0.657 1.00 70.62 85 ALA A CA 1
ATOM 637 C C . ALA A 1 85 ? 2.110 9.698 0.675 1.00 70.62 85 ALA A C 1
ATOM 639 O O . ALA A 1 85 ? 1.582 8.596 0.566 1.00 70.62 85 ALA A O 1
ATOM 640 N N . LEU A 1 86 ? 3.433 9.812 0.860 1.00 84.69 86 LEU A N 1
ATOM 641 C CA . LEU A 1 86 ? 4.331 8.658 1.045 1.00 84.69 86 LEU A CA 1
ATOM 642 C C . LEU A 1 86 ? 4.070 7.869 2.342 1.00 84.69 86 LEU A C 1
ATOM 644 O O . LEU A 1 86 ? 4.651 6.804 2.540 1.00 84.69 86 LEU A O 1
ATOM 648 N N . THR A 1 87 ? 3.172 8.352 3.200 1.00 90.94 87 THR A N 1
ATOM 649 C CA . THR A 1 87 ? 2.759 7.672 4.428 1.00 90.94 87 THR A CA 1
ATOM 650 C C . THR A 1 87 ? 1.258 7.391 4.420 1.00 90.94 87 THR A C 1
ATOM 652 O O . THR A 1 87 ? 0.444 8.317 4.422 1.00 90.94 87 THR A O 1
ATOM 655 N N . VAL A 1 88 ? 0.889 6.110 4.499 1.00 92.81 88 VAL A N 1
ATOM 656 C CA . VAL A 1 88 ? -0.499 5.669 4.710 1.00 92.81 88 VAL A CA 1
ATOM 657 C C . VAL A 1 88 ? -0.679 5.254 6.157 1.00 92.81 88 VAL A C 1
ATOM 659 O O . VAL A 1 88 ? -0.047 4.304 6.611 1.00 92.81 88 VAL A O 1
ATOM 662 N N . ARG A 1 89 ? -1.574 5.924 6.872 1.00 94.38 89 ARG A N 1
ATOM 663 C CA . ARG A 1 89 ? -1.915 5.638 8.262 1.00 94.38 89 ARG A CA 1
ATOM 664 C C . ARG A 1 89 ? -3.256 4.931 8.343 1.00 94.38 89 ARG A C 1
ATOM 666 O O . ARG A 1 89 ? -4.241 5.426 7.806 1.00 94.38 89 ARG A O 1
ATOM 673 N N . PHE A 1 90 ? -3.282 3.800 9.032 1.00 95.31 90 PHE A N 1
ATOM 674 C CA . PHE A 1 90 ? -4.480 3.044 9.361 1.00 95.31 90 PHE A CA 1
ATOM 675 C C . PHE A 1 90 ? -4.828 3.237 10.829 1.00 95.31 90 PHE A C 1
ATOM 677 O O . PHE A 1 90 ? -3.976 3.089 11.708 1.00 95.31 90 PHE A O 1
ATOM 684 N N . GLU A 1 91 ? -6.095 3.539 11.082 1.00 95.50 91 GLU A N 1
ATOM 685 C CA . GLU A 1 91 ? -6.616 3.727 12.431 1.00 95.50 91 GLU A CA 1
ATOM 686 C C . GLU A 1 91 ? -7.220 2.419 12.978 1.00 95.50 91 GLU A C 1
ATOM 688 O O . GLU A 1 91 ? -7.598 1.541 12.193 1.00 95.50 91 GLU A O 1
ATOM 693 N N . PRO A 1 92 ? -7.386 2.282 14.308 1.00 94.31 92 PRO A N 1
ATOM 694 C CA . PRO A 1 92 ? -7.936 1.078 14.950 1.00 94.31 92 PRO A CA 1
ATOM 695 C C . PRO A 1 92 ? -9.287 0.591 14.407 1.00 94.31 92 PRO A C 1
ATOM 697 O O . PRO A 1 92 ? -9.617 -0.588 14.503 1.00 94.31 92 PRO A O 1
ATOM 700 N N . TYR A 1 93 ? -10.075 1.492 13.819 1.00 90.69 93 TYR A N 1
ATOM 701 C CA . TYR A 1 93 ? -11.391 1.197 13.247 1.00 90.69 93 TYR A CA 1
ATOM 702 C C . TYR A 1 93 ? -11.328 0.724 11.781 1.00 90.69 93 TYR A C 1
ATOM 704 O O . TYR A 1 93 ? -12.357 0.440 11.172 1.00 90.69 93 TYR A O 1
ATOM 712 N N . GLY A 1 94 ? -10.128 0.631 11.197 1.00 85.25 94 GLY A N 1
ATOM 713 C CA . GLY A 1 94 ? -9.896 0.139 9.838 1.00 85.25 94 GLY A CA 1
ATOM 714 C C . GLY A 1 94 ? -10.007 1.186 8.727 1.00 85.25 94 GLY A C 1
ATOM 715 O O . GLY A 1 94 ? -9.859 0.820 7.557 1.00 85.25 94 GLY A O 1
ATOM 716 N N . VAL A 1 95 ? -10.248 2.452 9.082 1.00 93.00 95 VAL A N 1
ATOM 717 C CA . VAL A 1 95 ? -10.170 3.616 8.180 1.00 93.00 95 VAL A CA 1
ATOM 718 C C . VAL A 1 95 ? -8.709 4.008 7.924 1.00 93.00 95 VAL A C 1
ATOM 720 O O . VAL A 1 95 ? -7.812 3.547 8.638 1.00 93.00 95 VAL A O 1
ATOM 723 N N . SER A 1 96 ? -8.452 4.848 6.920 1.00 92.31 96 SER A N 1
ATOM 724 C CA . SER A 1 96 ? -7.108 5.372 6.655 1.00 92.31 96 SER A CA 1
ATOM 725 C C . SER A 1 96 ? -7.107 6.857 6.283 1.00 92.31 96 SER A C 1
ATOM 727 O O . SER A 1 96 ? -8.144 7.466 6.049 1.00 92.31 96 SER A O 1
ATOM 729 N N . ASN A 1 97 ? -5.930 7.471 6.190 1.00 91.62 97 ASN A N 1
ATOM 730 C CA . ASN A 1 97 ? -5.787 8.803 5.582 1.00 91.62 97 ASN A CA 1
ATOM 731 C C . ASN A 1 97 ? -5.840 8.778 4.038 1.00 91.62 97 ASN A C 1
ATOM 733 O O . ASN A 1 97 ? -5.699 9.822 3.406 1.00 91.62 97 ASN A O 1
ATOM 737 N N . GLY A 1 98 ? -6.045 7.602 3.437 1.00 90.50 98 GLY A N 1
ATOM 738 C CA . GLY A 1 98 ? -5.986 7.381 1.999 1.00 90.50 98 GLY A CA 1
ATOM 739 C C . GLY A 1 98 ? -4.563 7.401 1.437 1.00 90.50 98 GLY A C 1
ATOM 740 O O . GLY A 1 98 ? -3.577 7.512 2.162 1.00 90.50 98 GLY A O 1
ATOM 741 N N . GLY A 1 99 ? -4.456 7.248 0.123 1.00 91.19 99 GLY A N 1
ATOM 742 C CA . GLY A 1 99 ? -3.187 7.352 -0.590 1.00 91.19 99 GLY A CA 1
ATOM 743 C C . GLY A 1 99 ? -3.338 6.965 -2.052 1.00 91.19 99 GLY A C 1
ATOM 744 O O . GLY A 1 99 ? -4.187 6.144 -2.392 1.00 91.19 99 GLY A O 1
ATOM 745 N N . ASP A 1 100 ? -2.519 7.549 -2.912 1.00 92.75 100 ASP A N 1
ATOM 746 C CA . ASP A 1 100 ? -2.473 7.232 -4.334 1.00 92.75 100 ASP A CA 1
ATOM 747 C C . ASP A 1 100 ? -1.013 7.083 -4.738 1.00 92.75 100 ASP A C 1
ATOM 749 O O . ASP A 1 100 ? -0.245 8.045 -4.694 1.00 92.75 100 ASP A O 1
ATOM 753 N N . PHE A 1 101 ? -0.627 5.855 -5.061 1.00 91.81 101 PHE A N 1
ATOM 754 C CA . PHE A 1 101 ? 0.742 5.499 -5.379 1.00 91.81 101 PHE A CA 1
ATOM 755 C C . PHE A 1 101 ? 0.842 5.059 -6.820 1.00 91.81 101 PHE A C 1
ATOM 757 O O . PHE A 1 101 ? 0.126 4.161 -7.262 1.00 91.81 101 PHE A O 1
ATOM 764 N N . ARG A 1 102 ? 1.814 5.608 -7.529 1.00 92.81 102 ARG A N 1
ATOM 765 C CA . ARG A 1 102 ? 2.230 5.099 -8.823 1.00 92.81 102 ARG A CA 1
ATOM 766 C C . ARG A 1 102 ? 3.466 4.244 -8.629 1.00 92.81 102 ARG A C 1
ATOM 768 O O . ARG A 1 102 ? 4.490 4.723 -8.156 1.00 92.81 102 ARG A O 1
ATOM 775 N N . VAL A 1 103 ? 3.360 2.976 -8.995 1.00 91.25 103 VAL A N 1
ATOM 776 C CA . VAL A 1 103 ? 4.462 2.016 -8.959 1.00 91.25 103 VAL A CA 1
ATOM 777 C C . VAL A 1 103 ? 4.893 1.750 -10.390 1.00 91.25 103 VAL A C 1
ATOM 779 O O . VAL A 1 103 ? 4.105 1.252 -11.195 1.00 91.25 103 VAL A O 1
ATOM 782 N N . GLN A 1 104 ? 6.141 2.067 -10.711 1.00 89.56 104 GLN A N 1
ATOM 783 C CA . GLN A 1 104 ? 6.729 1.838 -12.022 1.00 89.56 104 GLN A CA 1
ATOM 784 C C . GLN A 1 104 ? 7.916 0.882 -11.905 1.00 89.56 104 GLN A C 1
ATOM 786 O O . GLN A 1 104 ? 8.745 1.010 -11.009 1.00 89.56 104 GLN A O 1
ATOM 791 N N . SER A 1 105 ? 8.008 -0.074 -12.827 1.00 85.62 105 SER A N 1
ATOM 792 C CA . SER A 1 105 ? 9.196 -0.910 -13.003 1.00 85.62 105 SER A CA 1
ATOM 793 C C . SER A 1 105 ? 9.403 -1.146 -14.495 1.00 85.62 105 SER A C 1
ATOM 795 O O . SER A 1 105 ? 8.541 -1.709 -15.178 1.00 85.62 105 SER A O 1
ATOM 797 N N . GLY A 1 106 ? 10.512 -0.619 -15.019 1.00 84.56 106 GLY A N 1
ATOM 798 C CA . GLY A 1 106 ? 10.752 -0.545 -16.460 1.00 84.56 106 GLY A CA 1
ATOM 799 C C . GLY A 1 106 ? 9.614 0.190 -17.200 1.00 84.56 106 GLY A C 1
ATOM 800 O O . GLY A 1 106 ? 9.260 1.307 -16.803 1.00 84.56 106 GLY A O 1
ATOM 801 N N . PRO A 1 107 ? 9.025 -0.408 -18.257 1.00 83.50 107 PRO A N 1
ATOM 802 C CA . PRO A 1 107 ? 7.949 0.202 -19.044 1.00 83.50 107 PRO A CA 1
ATOM 803 C C . PRO A 1 107 ? 6.551 0.018 -18.430 1.00 83.50 107 PRO A C 1
ATOM 805 O O . PRO A 1 107 ? 5.568 0.494 -18.992 1.00 83.50 107 PRO A O 1
ATOM 808 N N . VAL A 1 108 ? 6.431 -0.721 -17.323 1.00 88.06 108 VAL A N 1
ATOM 809 C CA . VAL A 1 108 ? 5.140 -1.095 -16.737 1.00 88.06 108 VAL A CA 1
ATOM 810 C C . VAL A 1 108 ? 4.830 -0.197 -15.556 1.00 88.06 108 V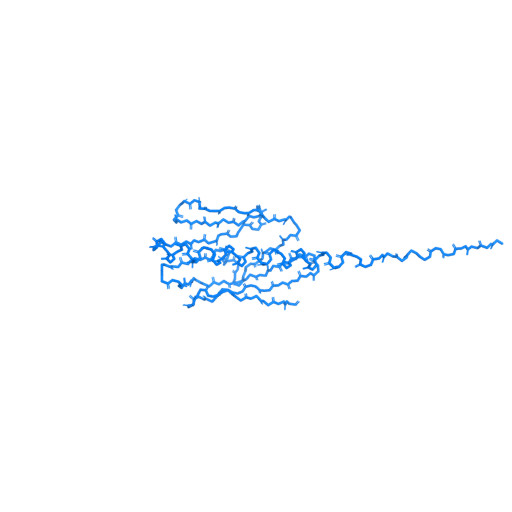AL A C 1
ATOM 812 O O . VAL A 1 108 ? 5.685 0.036 -14.699 1.00 88.06 108 VAL A O 1
ATOM 815 N N . ARG A 1 109 ? 3.579 0.257 -15.482 1.00 91.38 109 ARG A N 1
ATOM 816 C CA . ARG A 1 109 ? 3.110 1.146 -14.433 1.00 91.38 109 ARG A CA 1
ATOM 817 C C . ARG A 1 109 ? 1.779 0.675 -13.859 1.00 91.38 109 ARG A C 1
ATOM 819 O O . ARG A 1 109 ? 0.915 0.164 -14.567 1.00 91.38 109 ARG A O 1
ATOM 826 N N . TYR A 1 110 ? 1.644 0.831 -12.553 1.00 92.62 110 TYR A N 1
ATOM 827 C CA . TYR A 1 110 ? 0.438 0.524 -11.803 1.00 92.62 110 TYR A CA 1
ATOM 828 C C . TYR A 1 110 ? 0.088 1.695 -10.901 1.00 92.62 110 TYR A C 1
ATOM 830 O O . TYR A 1 110 ? 0.974 2.359 -10.364 1.00 92.62 110 TYR A O 1
ATOM 838 N N . ARG A 1 111 ? -1.207 1.888 -10.690 1.00 93.88 111 ARG A N 1
ATOM 839 C CA . ARG A 1 111 ? -1.762 2.800 -9.704 1.00 93.88 111 ARG A CA 1
ATOM 840 C C . ARG A 1 111 ? -2.325 1.988 -8.544 1.00 93.88 111 ARG A C 1
ATOM 842 O O . ARG A 1 111 ? -3.110 1.064 -8.744 1.00 93.88 111 ARG A O 1
ATOM 849 N N . VAL A 1 112 ? -1.908 2.310 -7.329 1.00 93.69 112 VAL A N 1
ATOM 850 C CA . VAL A 1 112 ? -2.358 1.678 -6.090 1.00 93.69 112 VAL A CA 1
ATOM 851 C C . VAL A 1 112 ? -3.041 2.742 -5.252 1.00 93.69 112 VAL A C 1
ATOM 853 O O . VAL A 1 112 ? -2.389 3.656 -4.758 1.00 93.69 112 VAL A O 1
ATOM 856 N N . VAL A 1 113 ? -4.353 2.613 -5.081 1.00 93.94 113 VAL A N 1
ATOM 857 C CA . VAL A 1 113 ? -5.164 3.588 -4.347 1.00 93.94 113 VAL A CA 1
ATOM 858 C C . VAL A 1 113 ? -5.637 2.977 -3.040 1.00 93.94 113 VAL A C 1
ATOM 860 O O . VAL A 1 113 ? -6.212 1.885 -3.020 1.00 93.94 113 VAL A O 1
ATOM 863 N N . VAL A 1 114 ? -5.421 3.696 -1.947 1.00 94.12 114 VAL A N 1
ATOM 864 C CA . VAL A 1 114 ? -5.989 3.397 -0.638 1.00 94.12 114 VAL A CA 1
ATOM 865 C C . VAL A 1 114 ? -7.160 4.336 -0.403 1.00 94.12 114 VAL A C 1
ATOM 867 O O . VAL A 1 114 ? -7.016 5.556 -0.400 1.00 94.12 114 VAL A O 1
ATOM 870 N N . ASP A 1 115 ? -8.331 3.754 -0.196 1.00 92.00 115 ASP A N 1
ATOM 871 C CA . ASP A 1 115 ? -9.545 4.485 0.135 1.00 92.00 115 ASP A CA 1
ATOM 872 C C . ASP A 1 115 ? -9.491 4.955 1.597 1.00 92.00 115 ASP A C 1
ATOM 874 O O . ASP A 1 115 ? -9.350 4.129 2.500 1.00 92.00 115 ASP A O 1
ATOM 878 N N . GLY A 1 116 ? -9.596 6.265 1.835 1.00 89.19 116 GLY A N 1
ATOM 879 C CA . GLY A 1 116 ? -9.494 6.836 3.184 1.00 89.19 116 GLY A CA 1
ATOM 880 C C . GLY A 1 116 ? -10.649 6.446 4.112 1.00 89.19 116 GLY A C 1
ATOM 881 O O . GLY A 1 116 ? -10.467 6.246 5.309 1.00 89.19 116 GLY A O 1
ATOM 882 N N . LEU A 1 117 ? -11.851 6.243 3.576 1.00 89.19 117 LEU A N 1
ATOM 883 C CA . LEU A 1 117 ? -13.009 5.929 4.410 1.00 89.19 117 LEU A CA 1
ATOM 884 C C . LEU A 1 117 ? -13.030 4.460 4.843 1.00 89.19 117 LEU A C 1
ATOM 886 O O . LEU A 1 117 ? -13.471 4.134 5.938 1.00 89.19 117 LEU A O 1
ATOM 890 N N . THR A 1 118 ? -12.567 3.555 3.986 1.00 89.19 118 THR A N 1
ATOM 891 C CA . THR A 1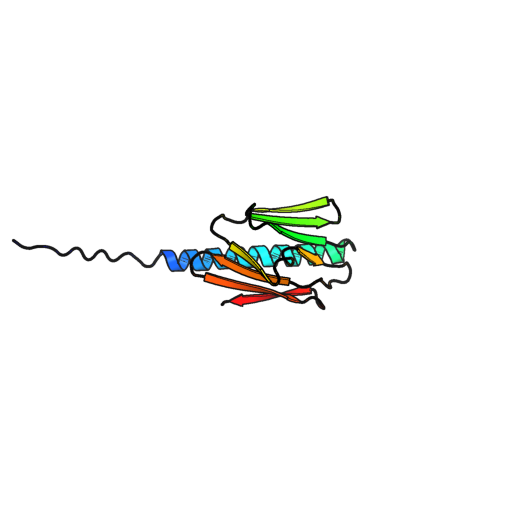 118 ? -12.693 2.104 4.198 1.00 89.19 118 THR A CA 1
ATOM 892 C C . THR A 1 118 ? -11.362 1.404 4.469 1.00 89.19 118 THR A C 1
ATOM 894 O O . THR A 1 118 ? -11.348 0.237 4.881 1.00 89.19 118 THR A O 1
ATOM 897 N N . GLY A 1 119 ? -10.240 2.073 4.192 1.00 87.88 119 GLY A N 1
ATOM 898 C CA . GLY A 1 119 ? -8.895 1.500 4.222 1.00 87.88 119 GLY A CA 1
ATOM 899 C C . GLY A 1 119 ? -8.654 0.435 3.145 1.00 87.88 119 GLY A C 1
ATOM 900 O O . GLY A 1 119 ? -7.676 -0.310 3.220 1.00 87.88 119 GLY A O 1
ATOM 901 N N . ARG A 1 120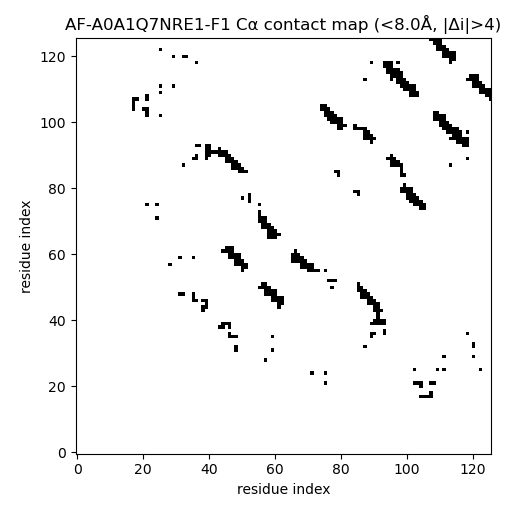 ? -9.553 0.293 2.161 1.00 91.69 120 ARG A N 1
ATOM 902 C CA . ARG A 1 120 ? -9.424 -0.711 1.097 1.00 91.69 120 ARG A CA 1
ATOM 903 C C . ARG A 1 120 ? -8.349 -0.297 0.101 1.00 91.69 120 ARG A C 1
ATOM 905 O O . ARG A 1 120 ? -8.289 0.854 -0.312 1.00 91.69 120 ARG A O 1
ATOM 912 N N . VAL A 1 121 ? -7.554 -1.274 -0.327 1.00 93.38 121 VAL A N 1
ATOM 913 C CA . VAL A 1 121 ? -6.510 -1.095 -1.341 1.00 93.38 121 VAL A CA 1
ATOM 914 C C . VAL A 1 121 ? -7.020 -1.605 -2.686 1.00 93.38 121 VAL A C 1
ATOM 916 O O . VAL A 1 121 ? -7.416 -2.772 -2.789 1.00 93.38 121 VAL A O 1
ATOM 919 N N . LYS A 1 122 ? -6.997 -0.741 -3.700 1.00 93.75 122 LYS A N 1
ATOM 920 C CA . LYS A 1 122 ? -7.288 -1.051 -5.104 1.00 93.75 122 LYS A CA 1
ATOM 921 C C . LYS A 1 122 ? -6.014 -0.932 -5.930 1.00 93.75 122 LYS A C 1
ATOM 923 O O . LYS A 1 122 ? -5.135 -0.140 -5.602 1.00 93.75 122 LYS A O 1
ATOM 928 N N . VAL A 1 123 ? -5.921 -1.741 -6.976 1.00 93.81 123 VAL A N 1
ATOM 929 C CA . VAL A 1 123 ? -4.772 -1.781 -7.877 1.00 93.81 123 VAL A CA 1
ATOM 930 C C . VAL A 1 123 ? -5.294 -1.772 -9.298 1.00 93.81 123 VAL A C 1
ATOM 932 O O . VAL A 1 123 ? -6.022 -2.688 -9.676 1.00 93.81 123 VAL A O 1
ATOM 935 N N . ASP A 1 124 ? -4.856 -0.791 -10.073 1.00 92.88 124 ASP A N 1
ATOM 936 C CA . ASP A 1 124 ? -5.171 -0.651 -11.486 1.00 92.88 124 ASP A CA 1
ATOM 937 C C . ASP A 1 124 ? -3.871 -0.584 -12.288 1.00 92.88 124 ASP A C 1
ATOM 939 O O . ASP A 1 124 ? -2.857 -0.049 -11.834 1.00 92.88 124 ASP A O 1
ATOM 943 N N . ARG A 1 125 ? -3.870 -1.179 -13.478 1.00 89.00 125 ARG A N 1
ATOM 944 C CA . ARG A 1 125 ? -2.750 -1.056 -14.415 1.00 89.00 125 ARG A CA 1
ATOM 945 C C . ARG A 1 125 ? -2.953 0.212 -15.246 1.00 89.00 125 ARG A C 1
ATOM 947 O O . ARG A 1 125 ? -4.068 0.425 -15.716 1.00 89.00 125 ARG A O 1
ATOM 954 N N . GLU A 1 126 ? -1.896 1.008 -15.416 1.00 85.38 126 GLU A N 1
ATOM 955 C CA . GLU A 1 126 ? -1.877 2.136 -16.366 1.00 85.38 126 GLU A CA 1
ATOM 956 C C . GLU A 1 126 ? -1.467 1.680 -17.776 1.00 85.38 126 GLU A C 1
ATOM 958 O O . GLU A 1 126 ? -0.667 0.713 -17.894 1.00 85.38 126 GLU A O 1
#

Radius of gyration: 18.9 Å; Cα contacts (8 Å, |Δi|>4): 249; chains: 1; bounding box: 44×29×71 Å

Sequence (126 aa):
MLAIAVAVVTPTIGRSTENLRARAQVARLTAMLRHAREQAITTRRTHALVVDPAAHRLTIMAGEDVTATRTLPADVMIEAFPPPALTVRFEPYGVSNGGDFRVQSGPVRYRVVVDGLTGRVKVDRE

pLDDT: mean 85.25, std 13.13, range [45.16, 96.38]